Protein AF-A0A7V7BBZ3-F1 (afdb_monomer_lite)

Structure (mmCIF, N/CA/C/O backbone):
data_AF-A0A7V7BBZ3-F1
#
_entry.id   AF-A0A7V7BBZ3-F1
#
loop_
_atom_site.group_PDB
_atom_site.id
_atom_site.type_symbol
_atom_site.label_atom_id
_atom_site.label_alt_id
_atom_site.label_comp_id
_atom_site.label_asym_id
_atom_site.label_entity_id
_atom_site.label_seq_id
_atom_site.pdbx_PDB_ins_code
_atom_site.Cartn_x
_atom_site.Cartn_y
_atom_site.Cartn_z
_atom_site.occupancy
_atom_site.B_iso_or_equiv
_atom_site.auth_seq_id
_atom_site.auth_comp_id
_atom_site.auth_asym_id
_atom_site.auth_atom_id
_atom_site.pdbx_PDB_model_num
ATOM 1 N N . MET A 1 1 ? -36.640 -12.552 41.688 1.00 59.41 1 MET A N 1
ATOM 2 C CA . MET A 1 1 ? -35.549 -11.708 41.153 1.00 59.41 1 MET A CA 1
ATOM 3 C C . MET A 1 1 ? -34.554 -11.511 42.279 1.00 59.41 1 MET A C 1
ATOM 5 O O . MET A 1 1 ? -35.000 -11.165 43.356 1.00 59.41 1 MET A O 1
ATOM 9 N N . ALA A 1 2 ? -33.271 -11.816 42.080 1.00 68.44 2 ALA A N 1
ATOM 10 C CA . ALA A 1 2 ? -32.273 -11.827 43.160 1.00 68.44 2 ALA A CA 1
ATOM 11 C C . ALA A 1 2 ? -31.636 -10.445 43.437 1.00 68.44 2 ALA A C 1
ATOM 13 O O . ALA A 1 2 ? -31.075 -10.220 44.505 1.00 68.44 2 ALA A O 1
ATOM 14 N N . TYR A 1 3 ? -31.776 -9.480 42.519 1.00 78.19 3 TYR A N 1
ATOM 15 C CA . TYR A 1 3 ? -31.121 -8.171 42.636 1.00 78.19 3 TYR A CA 1
ATOM 16 C C . TYR A 1 3 ? -31.723 -7.248 43.711 1.00 78.19 3 TYR A C 1
ATOM 18 O O . TYR A 1 3 ? -31.032 -6.378 44.223 1.00 78.19 3 TYR A O 1
ATOM 26 N N . ASN A 1 4 ? -33.000 -7.409 44.077 1.00 83.69 4 ASN A N 1
ATOM 27 C CA . ASN A 1 4 ? -33.675 -6.542 45.054 1.00 83.69 4 ASN A CA 1
ATOM 28 C C . ASN A 1 4 ? -33.512 -7.010 46.513 1.00 83.69 4 ASN A C 1
ATOM 30 O O . ASN A 1 4 ? -33.990 -6.333 47.421 1.00 83.69 4 ASN A O 1
ATOM 34 N N . THR A 1 5 ? -32.854 -8.151 46.741 1.00 88.31 5 THR A N 1
ATOM 35 C CA . THR A 1 5 ? -32.580 -8.715 48.074 1.00 88.31 5 THR A CA 1
ATOM 36 C C . THR A 1 5 ? -31.155 -8.450 48.565 1.00 88.31 5 THR A C 1
ATOM 38 O O . THR A 1 5 ? -30.795 -8.902 49.648 1.00 88.31 5 THR A O 1
ATOM 41 N N . VAL A 1 6 ? -30.338 -7.731 47.788 1.00 92.69 6 VAL A N 1
ATOM 42 C CA . VAL A 1 6 ? -28.926 -7.462 48.095 1.00 92.69 6 VAL A CA 1
ATOM 43 C C . VAL A 1 6 ? -28.688 -5.960 48.235 1.00 92.69 6 VAL A C 1
ATOM 45 O O . VAL A 1 6 ? -29.212 -5.161 47.462 1.00 92.69 6 VAL A O 1
ATOM 48 N N . SER A 1 7 ? -27.895 -5.560 49.232 1.00 93.31 7 SER A N 1
ATOM 49 C CA . SER A 1 7 ? -27.562 -4.153 49.470 1.00 93.31 7 SER A CA 1
ATOM 50 C C . SER A 1 7 ? -26.628 -3.599 48.394 1.00 93.31 7 SER A C 1
ATOM 52 O O . SER A 1 7 ? -25.599 -4.197 48.085 1.00 93.31 7 SER A O 1
ATOM 54 N N . ILE A 1 8 ? -26.951 -2.411 47.884 1.00 96.12 8 ILE A N 1
ATOM 55 C CA . ILE A 1 8 ? -26.065 -1.631 47.011 1.00 96.12 8 ILE A CA 1
ATOM 56 C C . ILE A 1 8 ? -24.814 -1.144 47.758 1.00 96.12 8 ILE A C 1
ATOM 58 O O . ILE A 1 8 ? -24.856 -0.875 48.962 1.00 96.12 8 ILE A O 1
ATOM 62 N N . LYS A 1 9 ? -23.712 -0.950 47.031 1.00 96.12 9 LYS A N 1
ATOM 63 C CA . LYS A 1 9 ? -22.512 -0.281 47.542 1.00 96.12 9 LYS A CA 1
ATOM 64 C C . LYS A 1 9 ? -22.736 1.226 47.657 1.00 96.12 9 LYS A C 1
ATOM 66 O O . LYS A 1 9 ? -23.368 1.842 46.792 1.00 96.12 9 LYS A O 1
ATOM 71 N N . LYS A 1 10 ? -22.203 1.811 48.728 1.00 97.00 10 LYS A N 1
ATOM 72 C CA . LYS A 1 10 ? -22.319 3.232 49.064 1.00 97.00 10 LYS A CA 1
ATOM 73 C C . LYS A 1 10 ? -20.947 3.817 49.383 1.00 97.00 10 LYS A C 1
ATOM 75 O O . LYS A 1 10 ? -20.042 3.077 49.767 1.00 97.00 10 LYS A O 1
ATOM 80 N N . ASP A 1 11 ? -20.809 5.122 49.206 1.00 96.50 11 ASP A N 1
ATOM 81 C CA . ASP A 1 11 ? -19.656 5.883 49.669 1.00 96.50 11 ASP A CA 1
ATOM 82 C C . ASP A 1 11 ? -19.699 6.096 51.194 1.00 96.50 11 ASP A C 1
ATOM 84 O O . ASP A 1 11 ? -20.591 5.607 51.896 1.00 96.50 11 ASP A O 1
ATOM 88 N N . VAL A 1 12 ? -18.717 6.838 51.707 1.00 96.69 12 VAL A N 1
ATOM 89 C CA . VAL A 1 12 ? -18.594 7.167 53.136 1.00 96.69 12 VAL A CA 1
ATOM 90 C C . VAL A 1 12 ? -19.744 8.029 53.675 1.00 96.69 12 VAL A C 1
ATOM 92 O O . VAL A 1 12 ? -19.995 8.002 54.876 1.00 96.69 12 VAL A O 1
ATOM 95 N N . ASP A 1 13 ? -20.480 8.730 52.806 1.00 97.19 13 ASP A N 1
ATOM 96 C CA . ASP A 1 13 ? -21.649 9.548 53.154 1.00 97.19 13 ASP A CA 1
ATOM 97 C C . ASP A 1 13 ? -22.969 8.755 53.043 1.00 97.19 13 ASP A C 1
ATOM 99 O O . ASP A 1 13 ? -24.058 9.301 53.239 1.00 97.19 13 ASP A O 1
ATOM 103 N N . GLY A 1 14 ? -22.906 7.470 52.681 1.00 96.31 14 GLY A N 1
ATOM 104 C CA . GLY A 1 14 ? -24.080 6.627 52.467 1.00 96.31 14 GLY A CA 1
ATOM 105 C C . GLY A 1 14 ? -24.779 6.838 51.119 1.00 96.31 14 GLY A C 1
ATOM 106 O O . GLY A 1 14 ? -25.889 6.322 50.930 1.00 96.31 14 GLY A O 1
ATOM 107 N N . LYS A 1 15 ? -24.161 7.551 50.171 1.00 97.50 15 LYS A N 1
ATOM 108 C CA . LYS A 1 15 ? -24.691 7.755 48.816 1.00 97.50 15 LYS A CA 1
ATOM 109 C C . LYS A 1 15 ? -24.283 6.590 47.907 1.00 97.50 15 LYS A C 1
ATOM 111 O O . LYS A 1 15 ? -23.177 6.074 48.039 1.00 97.50 15 LYS A O 1
ATOM 116 N N . PRO A 1 16 ? -25.144 6.137 46.982 1.00 96.62 16 PRO A N 1
ATOM 117 C CA . PRO A 1 16 ? -24.783 5.088 46.031 1.00 96.62 16 PRO A CA 1
ATOM 118 C C . PRO A 1 16 ? -23.582 5.482 45.165 1.00 96.62 16 PRO A C 1
ATOM 120 O O . PRO A 1 16 ? -23.526 6.600 44.657 1.00 96.62 16 PRO A O 1
ATOM 123 N N . ILE A 1 17 ? -22.670 4.537 44.934 1.00 94.44 17 ILE A N 1
ATOM 124 C CA . ILE A 1 17 ? -21.596 4.676 43.937 1.00 94.44 17 ILE A CA 1
ATOM 125 C C . ILE A 1 17 ? -21.989 3.999 42.613 1.00 94.44 17 ILE A C 1
ATOM 127 O O . ILE A 1 17 ? -22.850 3.111 42.627 1.00 94.44 17 ILE A O 1
ATOM 131 N N . PRO A 1 18 ? -21.371 4.366 41.472 1.00 94.94 18 PRO A N 1
ATOM 132 C CA . PRO A 1 18 ? -21.526 3.631 40.218 1.00 94.94 18 PRO A CA 1
ATOM 133 C C . PRO A 1 18 ? -21.207 2.141 40.396 1.00 94.94 18 PRO A C 1
ATOM 135 O O . PRO A 1 18 ? -20.132 1.765 40.869 1.00 94.94 18 PRO A O 1
ATOM 138 N N . GLN A 1 19 ? -22.168 1.289 40.051 1.00 94.94 19 GLN A N 1
ATOM 139 C CA . GLN A 1 19 ? -22.113 -0.147 40.307 1.00 94.94 19 GLN A CA 1
ATOM 140 C C . GLN A 1 19 ? -22.997 -0.916 39.329 1.00 94.94 19 GLN A C 1
ATOM 142 O O . GLN A 1 19 ? -23.924 -0.350 38.747 1.00 94.94 19 GLN A O 1
ATOM 147 N N . TYR A 1 20 ? -22.739 -2.211 39.191 1.00 93.56 20 TYR A N 1
ATOM 148 C CA . TYR A 1 20 ? -23.583 -3.148 38.453 1.00 93.56 20 TYR A CA 1
ATOM 149 C C . TYR A 1 20 ? -23.878 -4.376 39.325 1.00 93.56 20 TYR A C 1
ATOM 151 O O . TYR A 1 20 ? -23.171 -4.632 40.301 1.00 93.56 20 TYR A O 1
ATOM 159 N N . TYR A 1 21 ? -24.953 -5.105 39.022 1.00 94.81 21 TYR A N 1
ATOM 160 C CA . TYR A 1 21 ? -25.288 -6.342 39.729 1.00 94.81 21 TYR A CA 1
ATOM 161 C C . TYR A 1 21 ? -24.635 -7.530 39.019 1.00 94.81 21 TYR A C 1
ATOM 163 O O . TYR A 1 21 ? -24.963 -7.808 37.864 1.00 94.81 21 TYR A O 1
ATOM 171 N N . ASN A 1 22 ? -23.733 -8.227 39.708 1.00 92.75 22 ASN A N 1
ATOM 172 C CA . ASN A 1 22 ? -23.174 -9.489 39.251 1.00 92.75 22 ASN A CA 1
ATOM 173 C C . ASN A 1 22 ? -24.099 -10.629 39.710 1.00 92.75 22 ASN A C 1
ATOM 175 O O . ASN A 1 22 ? -24.210 -10.922 40.902 1.00 92.75 22 ASN A O 1
ATOM 179 N N . SER A 1 23 ? -24.790 -11.263 38.761 1.00 92.00 23 SER A N 1
ATOM 180 C CA . SER A 1 23 ? -25.733 -12.349 39.043 1.00 92.00 23 SER A CA 1
ATOM 181 C C . SER A 1 23 ? -25.062 -13.674 39.407 1.00 92.00 23 SER A C 1
ATOM 183 O O . SER A 1 23 ? -25.709 -14.484 40.069 1.00 92.00 23 SER A O 1
ATOM 185 N N . LEU A 1 24 ? -23.801 -13.898 39.014 1.00 91.38 24 LEU A N 1
ATOM 186 C CA . LEU A 1 24 ? -23.042 -15.095 39.396 1.00 91.38 24 LEU A CA 1
ATOM 187 C C . LEU A 1 24 ? -22.664 -15.033 40.879 1.00 91.38 24 LEU A C 1
ATOM 189 O O . LEU A 1 24 ? -22.881 -15.989 41.615 1.00 91.38 24 LEU A O 1
ATOM 193 N N . GLU A 1 25 ? -22.174 -13.875 41.319 1.00 93.38 25 GLU A N 1
ATOM 194 C CA . GLU A 1 25 ? -21.757 -13.631 42.707 1.00 93.38 25 GLU A CA 1
ATOM 195 C C . GLU A 1 25 ? -22.919 -13.193 43.616 1.00 93.38 25 GLU A C 1
ATOM 197 O O . GLU A 1 25 ? -22.729 -12.961 44.810 1.00 93.38 25 GLU A O 1
ATOM 202 N N . ASN A 1 26 ? -24.128 -13.030 43.057 1.00 92.50 26 ASN A N 1
ATOM 203 C CA . ASN A 1 26 ? -25.313 -12.492 43.733 1.00 92.50 26 ASN A CA 1
ATOM 204 C C . ASN A 1 26 ? -24.997 -11.233 44.568 1.00 92.50 26 ASN A C 1
ATOM 206 O O . ASN A 1 26 ? -25.422 -11.094 45.717 1.00 92.50 26 ASN A O 1
ATOM 210 N N . SER A 1 27 ? -24.206 -10.317 44.007 1.00 95.31 27 SER A N 1
ATOM 211 C CA . SER A 1 27 ? -23.765 -9.115 44.711 1.00 95.31 27 SER A CA 1
ATOM 212 C C . SER A 1 27 ? -23.533 -7.936 43.774 1.00 95.31 27 SER A C 1
ATOM 214 O O . SER A 1 27 ? -23.374 -8.088 42.563 1.00 95.31 27 SER A O 1
ATOM 216 N N . TYR A 1 28 ? -23.574 -6.726 44.332 1.00 96.25 28 TYR A N 1
ATOM 217 C CA . TYR A 1 28 ? -23.207 -5.525 43.590 1.00 96.25 28 TYR A CA 1
ATOM 218 C C . TYR A 1 28 ? -21.691 -5.365 43.556 1.00 96.25 28 TYR A C 1
ATOM 220 O O . TYR A 1 28 ? -21.021 -5.551 44.571 1.00 96.25 28 TYR A O 1
ATOM 228 N N . GLU A 1 29 ? -21.168 -4.926 42.416 1.00 94.81 29 GLU A N 1
ATOM 229 C CA . GLU A 1 29 ? -19.755 -4.632 42.194 1.00 94.81 29 GLU A CA 1
ATOM 230 C C . GLU A 1 29 ? -19.550 -3.199 41.710 1.00 94.81 29 GLU A C 1
ATOM 232 O O . GLU A 1 29 ? -20.402 -2.625 41.035 1.00 94.81 29 GLU A O 1
ATOM 237 N N . VAL A 1 30 ? -18.404 -2.612 42.065 1.00 95.00 30 VAL A N 1
ATOM 238 C CA . VAL A 1 30 ? -18.065 -1.243 41.654 1.00 95.00 30 VAL A CA 1
ATOM 239 C C . VAL A 1 30 ? -17.816 -1.222 40.152 1.00 95.00 30 VAL A C 1
ATOM 241 O O . VAL A 1 30 ? -17.029 -2.024 39.643 1.00 95.00 30 VAL A O 1
ATOM 244 N N . LEU A 1 31 ? -18.443 -0.273 39.457 1.00 94.62 31 LEU A N 1
ATOM 245 C CA . LEU A 1 31 ? -18.152 -0.031 38.052 1.00 94.62 31 LEU A CA 1
ATOM 246 C C . LEU A 1 31 ? -16.730 0.528 37.926 1.00 94.62 31 LEU A C 1
ATOM 248 O O . LEU A 1 31 ? -16.412 1.576 38.487 1.00 94.62 31 LEU A O 1
ATOM 252 N N . GLN A 1 32 ? -15.873 -0.187 37.202 1.00 93.00 32 GLN A N 1
ATOM 253 C CA . GLN A 1 32 ? -14.480 0.208 37.013 1.00 93.00 32 GLN A CA 1
ATOM 254 C C . GLN A 1 32 ? -14.366 1.398 36.052 1.00 93.00 32 GLN A C 1
ATOM 256 O O . GLN A 1 32 ? -15.176 1.571 35.139 1.00 93.00 32 GLN A O 1
ATOM 261 N N . GLY A 1 33 ? -13.318 2.201 36.224 1.00 91.25 33 GLY A N 1
ATOM 262 C CA . GLY A 1 33 ? -13.058 3.381 35.406 1.00 91.25 33 GLY A CA 1
ATOM 263 C C . GLY A 1 33 ? -11.587 3.778 35.386 1.00 91.25 33 GLY A C 1
ATOM 264 O O . GLY A 1 33 ? -10.779 3.267 36.161 1.00 91.25 33 GLY A O 1
ATOM 265 N N . ARG A 1 34 ? -11.230 4.694 34.484 1.00 89.44 34 ARG A N 1
ATOM 266 C CA . ARG A 1 34 ? -9.887 5.273 34.358 1.00 89.44 34 ARG A CA 1
ATOM 267 C C . ARG A 1 34 ? -9.990 6.722 33.885 1.00 89.44 34 ARG A C 1
ATOM 269 O O . ARG A 1 34 ? -10.794 7.027 33.012 1.00 89.44 34 ARG A O 1
ATOM 276 N N . ASN A 1 35 ? -9.165 7.611 34.445 1.00 90.56 35 ASN A N 1
ATOM 277 C CA . ASN A 1 35 ? -9.069 9.027 34.052 1.00 90.56 35 ASN A CA 1
ATOM 278 C C . ASN A 1 35 ? -10.422 9.776 34.040 1.00 90.56 35 ASN A C 1
ATOM 280 O O . ASN A 1 35 ? -10.669 10.598 33.164 1.00 90.56 35 ASN A O 1
ATOM 284 N N . GLY A 1 36 ? -11.313 9.475 34.992 1.00 87.69 36 GLY A N 1
ATOM 285 C CA . GLY A 1 36 ? -12.634 10.112 35.082 1.00 87.69 36 GLY A CA 1
ATOM 286 C C . GLY A 1 36 ? -13.695 9.560 34.121 1.00 87.69 36 GLY A C 1
ATOM 287 O O . GLY A 1 36 ? -14.782 10.123 34.051 1.00 87.69 36 GLY A O 1
ATOM 288 N N . ALA A 1 37 ? -13.413 8.463 33.410 1.00 90.69 37 ALA A N 1
ATOM 289 C CA . ALA A 1 37 ? -14.359 7.777 32.532 1.00 90.69 37 ALA A CA 1
ATOM 290 C C . ALA A 1 37 ? -14.582 6.318 32.960 1.00 90.69 37 ALA A C 1
ATOM 292 O O . ALA A 1 37 ? -13.709 5.696 33.571 1.00 90.69 37 ALA A O 1
ATOM 293 N N . ASN A 1 38 ? -15.740 5.756 32.609 1.00 92.25 38 ASN A N 1
ATOM 294 C CA . ASN A 1 38 ? -16.030 4.336 32.820 1.00 92.25 38 ASN A CA 1
ATOM 295 C C . ASN A 1 38 ? -15.156 3.468 31.904 1.00 92.25 38 ASN A C 1
ATOM 297 O O . ASN A 1 38 ? -14.917 3.822 30.748 1.00 92.25 38 ASN A O 1
ATOM 301 N N . ARG A 1 39 ? -14.716 2.305 32.397 1.00 90.31 39 ARG A N 1
ATOM 302 C CA . ARG A 1 39 ? -14.101 1.276 31.551 1.00 90.31 39 ARG A CA 1
ATOM 303 C C . ARG A 1 39 ? -15.208 0.647 30.711 1.00 90.31 39 ARG A C 1
ATOM 305 O O . ARG A 1 39 ? -16.196 0.167 31.258 1.00 90.31 39 ARG A O 1
ATOM 312 N N . VAL A 1 40 ? -15.020 0.638 29.398 1.00 88.25 40 VAL A N 1
ATOM 313 C CA . VAL A 1 40 ? -15.917 -0.009 28.437 1.00 88.25 40 VAL A CA 1
ATOM 314 C C . VAL A 1 40 ? -15.123 -1.073 27.694 1.00 88.25 40 VAL A C 1
ATOM 316 O O . VAL A 1 40 ? -13.965 -0.852 27.348 1.00 88.25 40 VAL A O 1
ATOM 319 N N . GLU A 1 41 ? -15.747 -2.222 27.474 1.00 88.94 41 GLU A N 1
ATOM 320 C CA . GLU A 1 41 ? -15.213 -3.324 26.682 1.00 88.94 41 GLU A CA 1
ATOM 321 C C . GLU A 1 41 ? -16.214 -3.607 25.564 1.00 88.94 41 GLU A C 1
ATOM 323 O O . GLU A 1 41 ? -17.421 -3.662 25.808 1.00 88.94 41 GLU A O 1
ATOM 328 N N . VAL A 1 42 ? -15.721 -3.682 24.331 1.00 91.56 42 VAL A N 1
ATOM 329 C CA . VAL A 1 42 ? -16.550 -3.889 23.142 1.00 91.56 42 VAL A CA 1
ATOM 330 C C . VAL A 1 42 ? -16.477 -5.360 22.782 1.00 91.56 42 VAL A C 1
ATOM 332 O O . VAL A 1 42 ? -15.386 -5.923 22.761 1.00 91.56 42 VAL A O 1
ATOM 335 N N . TYR A 1 43 ? -17.628 -5.955 22.496 1.00 94.25 43 TYR A N 1
ATOM 336 C CA . TYR A 1 43 ? -17.743 -7.344 22.075 1.00 94.25 43 TYR A CA 1
ATOM 337 C C . TYR A 1 43 ? -18.310 -7.412 20.655 1.00 94.25 43 TYR A C 1
ATOM 339 O O . TYR A 1 43 ? -19.092 -6.542 20.258 1.00 94.25 43 TYR A O 1
ATOM 347 N N . ASP A 1 44 ? -17.893 -8.414 19.887 1.00 94.44 44 ASP A N 1
ATOM 348 C CA . ASP A 1 44 ? -18.449 -8.706 18.565 1.00 94.44 44 ASP A CA 1
ATOM 349 C C . ASP A 1 44 ? -19.818 -9.417 18.649 1.00 94.44 44 ASP A C 1
ATOM 351 O O . ASP A 1 44 ? -20.386 -9.603 19.729 1.00 94.44 44 ASP A O 1
ATOM 355 N N . SER A 1 45 ? -20.381 -9.798 17.496 1.00 96.44 45 SER A N 1
ATOM 356 C CA . SER A 1 45 ? -21.665 -10.513 17.428 1.00 96.44 45 SER A CA 1
ATOM 357 C C . SER A 1 45 ? -21.643 -11.894 18.083 1.00 96.44 45 SER A C 1
ATOM 359 O O . SER A 1 45 ? -22.708 -12.417 18.406 1.00 96.44 45 SER A O 1
ATOM 361 N N . ASP A 1 46 ? -20.457 -12.466 18.282 1.00 95.81 46 ASP A N 1
ATOM 362 C CA . ASP A 1 46 ? -20.252 -13.794 18.856 1.00 95.81 46 ASP A CA 1
ATOM 363 C C . ASP A 1 46 ? -19.925 -13.723 20.359 1.00 95.81 46 ASP A C 1
ATOM 365 O O . ASP A 1 46 ? -19.813 -14.752 21.026 1.00 95.81 46 ASP A O 1
ATOM 369 N N . GLY A 1 47 ? -19.822 -12.511 20.919 1.00 93.06 47 GLY A N 1
ATOM 370 C CA . GLY A 1 47 ? -19.531 -12.282 22.330 1.00 93.06 47 GLY A CA 1
ATOM 371 C C . GLY A 1 47 ? -18.046 -12.367 22.677 1.00 93.06 47 GLY A C 1
ATOM 372 O O . GLY A 1 47 ? -17.720 -12.538 23.853 1.00 93.06 47 GLY A O 1
ATOM 373 N N . ASN A 1 48 ? -17.143 -12.226 21.702 1.00 94.50 48 ASN A N 1
ATOM 374 C CA . ASN A 1 48 ? -15.703 -12.129 21.952 1.00 94.50 48 ASN A CA 1
ATOM 375 C C . ASN A 1 48 ? -15.268 -10.663 22.096 1.00 94.50 48 ASN A C 1
ATOM 377 O O . ASN A 1 48 ? -15.810 -9.798 21.403 1.00 94.50 48 ASN A O 1
ATOM 381 N N . PRO A 1 49 ? -14.302 -10.348 22.979 1.00 95.00 49 PRO A N 1
ATOM 382 C CA . PRO A 1 49 ? -13.810 -8.985 23.131 1.00 95.00 49 PRO A CA 1
ATOM 383 C C . PRO A 1 49 ? -13.056 -8.532 21.873 1.00 95.00 49 PRO A C 1
ATOM 385 O O . PRO A 1 49 ? -12.229 -9.261 21.327 1.00 95.00 49 PRO A O 1
ATOM 388 N N . VAL A 1 50 ? -13.313 -7.302 21.433 1.00 94.50 50 VAL A N 1
ATOM 389 C CA . VAL A 1 50 ? -12.645 -6.688 20.281 1.00 94.50 50 VAL A CA 1
ATOM 390 C C . VAL A 1 50 ? -11.288 -6.126 20.711 1.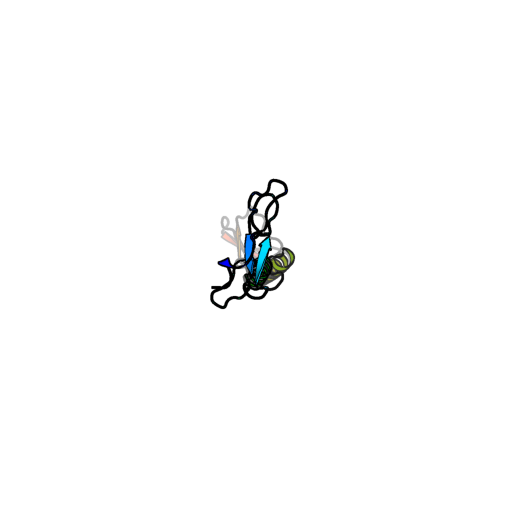00 94.50 50 VAL A C 1
ATOM 392 O O . VAL A 1 50 ? -11.220 -5.103 21.396 1.00 94.50 50 VAL A O 1
ATOM 395 N N . ASP A 1 51 ? -10.201 -6.765 20.273 1.00 94.00 51 ASP A N 1
ATOM 396 C CA . ASP A 1 51 ? -8.835 -6.265 20.451 1.00 94.00 51 ASP A CA 1
ATOM 397 C C . ASP A 1 51 ? -8.438 -5.310 19.314 1.00 94.00 51 ASP A C 1
ATOM 399 O O . ASP A 1 51 ? -8.069 -5.716 18.209 1.00 94.00 51 ASP A O 1
ATOM 403 N N . LEU A 1 52 ? -8.506 -4.008 19.594 1.00 92.12 52 LEU A N 1
ATOM 404 C CA . LEU A 1 52 ? -8.132 -2.970 18.633 1.00 92.12 52 LEU A CA 1
ATOM 405 C C . LEU A 1 52 ? -6.630 -2.961 18.320 1.00 92.12 52 LEU A C 1
ATOM 407 O O . LEU A 1 52 ? -6.259 -2.550 17.223 1.00 92.12 52 LEU A O 1
ATOM 411 N N . VAL A 1 53 ? -5.772 -3.389 19.253 1.00 93.12 53 VAL A N 1
ATOM 412 C CA . VAL A 1 53 ? -4.318 -3.410 19.036 1.00 93.12 53 VAL A CA 1
ATOM 413 C C . VAL A 1 53 ? -3.973 -4.528 18.057 1.00 93.12 53 VAL A C 1
ATOM 415 O O . VAL A 1 53 ? -3.378 -4.247 17.018 1.00 93.12 53 VAL A O 1
ATOM 418 N N . GLY A 1 54 ? -4.452 -5.749 18.312 1.00 94.12 54 GLY A N 1
ATOM 419 C CA . GLY A 1 54 ? -4.263 -6.881 17.400 1.00 94.12 54 GLY A CA 1
ATOM 420 C C . GLY A 1 54 ? -4.879 -6.654 16.011 1.00 94.12 54 GLY A C 1
ATOM 421 O O . GLY A 1 54 ? -4.309 -7.062 14.994 1.00 94.12 54 GLY A O 1
ATOM 422 N N . LEU A 1 55 ? -6.008 -5.937 15.932 1.00 93.81 55 LEU A N 1
ATOM 423 C CA . LEU A 1 55 ? -6.590 -5.525 14.651 1.00 93.81 55 LEU A CA 1
ATOM 424 C C . LEU A 1 55 ? -5.658 -4.584 13.870 1.00 93.81 55 LEU A C 1
ATOM 426 O O . LEU A 1 55 ? -5.474 -4.771 12.667 1.00 93.81 55 LEU A O 1
ATOM 430 N N . ILE A 1 56 ? -5.070 -3.579 14.531 1.00 95.69 56 ILE A N 1
ATOM 431 C CA . ILE A 1 56 ? -4.134 -2.636 13.897 1.00 95.69 56 ILE A CA 1
ATOM 432 C C . ILE A 1 56 ? -2.884 -3.369 13.404 1.00 95.69 56 ILE A C 1
ATOM 434 O O . ILE A 1 56 ? -2.457 -3.129 12.276 1.00 95.69 56 ILE A 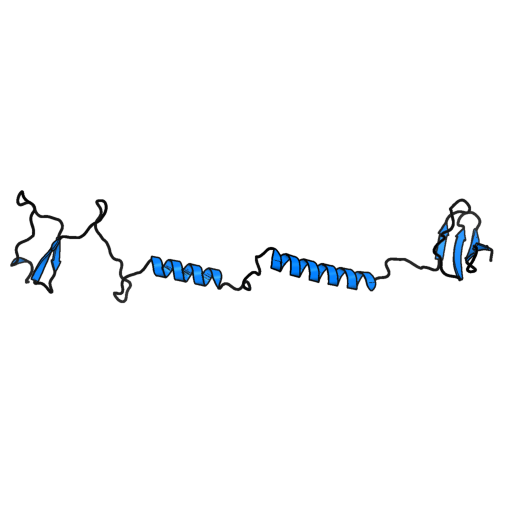O 1
ATOM 438 N N . GLU A 1 57 ? -2.332 -4.281 14.204 1.00 96.00 57 GLU A N 1
ATOM 439 C CA . GLU A 1 57 ? -1.190 -5.117 13.811 1.00 96.00 57 GLU A CA 1
ATOM 440 C C . GLU A 1 57 ? -1.511 -5.943 12.558 1.00 96.00 57 GLU A C 1
ATOM 442 O O . GLU A 1 57 ? -0.784 -5.880 11.568 1.00 96.00 57 GLU A O 1
ATOM 447 N N . SER A 1 58 ? -2.672 -6.605 12.538 1.00 94.31 58 SER A N 1
ATOM 448 C CA . SER A 1 58 ? -3.130 -7.383 11.378 1.00 94.31 58 SER A CA 1
ATOM 449 C C . SER A 1 58 ? -3.293 -6.522 10.118 1.00 94.31 58 SER A C 1
ATOM 451 O O . SER A 1 58 ? -2.943 -6.944 9.016 1.00 94.31 58 SER A O 1
ATOM 453 N N . ILE A 1 59 ? -3.816 -5.298 10.256 1.00 93.38 59 ILE A N 1
ATOM 454 C CA . ILE A 1 59 ? -3.945 -4.351 9.138 1.00 93.38 59 ILE A CA 1
ATOM 455 C C . ILE A 1 59 ? -2.563 -3.951 8.608 1.00 93.38 59 ILE A C 1
ATOM 457 O O . ILE A 1 59 ? -2.373 -3.912 7.391 1.00 93.38 59 ILE A O 1
ATOM 461 N N . ILE A 1 60 ? -1.603 -3.664 9.492 1.00 90.94 60 ILE A N 1
ATOM 462 C CA . ILE A 1 60 ? -0.224 -3.324 9.114 1.00 90.94 60 ILE A CA 1
ATOM 463 C C . ILE A 1 60 ? 0.409 -4.476 8.330 1.00 90.94 60 ILE A C 1
ATOM 465 O O . ILE A 1 60 ? 0.971 -4.245 7.258 1.00 90.94 60 ILE A O 1
ATOM 469 N N . ASP A 1 61 ? 0.259 -5.710 8.807 1.00 89.38 61 ASP A N 1
ATOM 470 C CA . ASP A 1 61 ? 0.774 -6.899 8.125 1.00 89.38 61 ASP A CA 1
ATOM 471 C C . ASP A 1 61 ? 0.163 -7.065 6.732 1.00 89.38 61 ASP A C 1
ATOM 473 O O . ASP A 1 61 ? 0.883 -7.277 5.752 1.00 89.38 61 ASP A O 1
ATOM 477 N N . ILE A 1 62 ? -1.156 -6.887 6.606 1.00 88.69 62 ILE A N 1
ATOM 478 C CA . ILE A 1 62 ? -1.844 -6.928 5.311 1.00 88.69 62 ILE A CA 1
ATOM 479 C C . ILE A 1 62 ? -1.284 -5.858 4.370 1.00 88.69 62 ILE A C 1
ATOM 481 O O . ILE A 1 62 ? -0.991 -6.166 3.213 1.00 88.69 62 ILE A O 1
ATOM 485 N N . LEU A 1 63 ? -1.106 -4.621 4.838 1.00 85.94 63 LEU A N 1
ATOM 486 C CA . LEU A 1 63 ? -0.559 -3.530 4.026 1.00 85.94 63 LEU A CA 1
ATOM 487 C C . LEU A 1 63 ? 0.873 -3.824 3.567 1.00 85.94 63 LEU A C 1
ATOM 489 O O . LEU A 1 63 ? 1.180 -3.620 2.392 1.00 85.94 63 LEU A O 1
ATOM 493 N N . ASN A 1 64 ? 1.706 -4.380 4.446 1.00 80.94 64 ASN A N 1
ATOM 494 C CA . ASN A 1 64 ? 3.064 -4.810 4.113 1.00 80.94 64 ASN A CA 1
ATOM 495 C C . ASN A 1 64 ? 3.079 -5.998 3.135 1.00 80.94 64 ASN A C 1
ATOM 497 O O . ASN A 1 64 ? 3.991 -6.116 2.320 1.00 80.94 64 ASN A O 1
ATOM 501 N N . SER A 1 65 ? 2.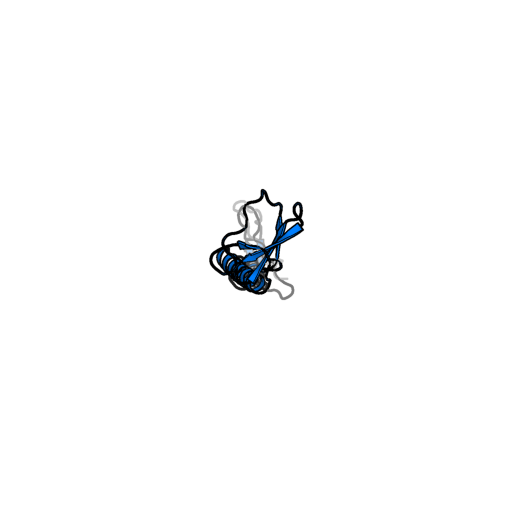057 -6.858 3.173 1.00 77.19 65 SER A N 1
ATOM 502 C CA . SER A 1 65 ? 1.926 -8.022 2.289 1.00 77.19 65 SER A CA 1
ATOM 503 C C . SER A 1 65 ? 1.396 -7.700 0.886 1.00 77.19 65 SER A C 1
ATOM 505 O O . SER A 1 65 ? 1.451 -8.564 0.007 1.00 77.19 65 SER A O 1
ATOM 507 N N . ARG A 1 66 ? 0.884 -6.481 0.628 1.00 72.75 66 ARG A N 1
ATOM 508 C CA . ARG A 1 66 ? 0.353 -6.100 -0.693 1.00 72.75 66 ARG A CA 1
ATOM 509 C C . ARG A 1 66 ? 1.476 -5.915 -1.727 1.00 72.75 66 ARG A C 1
ATOM 511 O O . ARG A 1 66 ? 1.843 -4.807 -2.089 1.00 72.75 66 ARG A O 1
ATOM 518 N N . ASN A 1 67 ? 1.936 -7.045 -2.262 1.00 58.78 67 ASN A N 1
ATOM 519 C CA . ASN A 1 67 ? 2.435 -7.290 -3.620 1.00 58.78 67 ASN A CA 1
ATOM 520 C C . ASN A 1 67 ? 3.599 -6.458 -4.185 1.00 58.78 67 ASN A C 1
ATOM 522 O O . ASN A 1 67 ? 3.888 -6.569 -5.377 1.00 58.78 67 ASN A O 1
ATOM 526 N N . LEU A 1 68 ? 4.313 -5.691 -3.370 1.00 64.06 68 LEU A N 1
ATOM 527 C CA . LEU A 1 68 ? 5.670 -5.282 -3.709 1.00 64.06 68 LEU A CA 1
ATOM 528 C C . LEU A 1 68 ? 6.627 -6.342 -3.145 1.00 64.06 68 LEU A C 1
ATOM 530 O O . LEU A 1 68 ? 6.530 -6.650 -1.955 1.00 64.06 68 LEU A O 1
ATOM 534 N N . PRO A 1 69 ? 7.523 -6.942 -3.959 1.00 67.75 69 PRO A N 1
ATOM 535 C CA . PRO A 1 69 ? 8.616 -7.751 -3.425 1.00 67.75 69 PRO A CA 1
ATOM 536 C C . PRO A 1 69 ? 9.289 -6.998 -2.276 1.00 67.75 69 PRO A C 1
ATOM 538 O O . PRO A 1 69 ? 9.414 -5.774 -2.353 1.00 67.75 69 PRO A O 1
ATOM 541 N N . VAL A 1 70 ? 9.718 -7.696 -1.221 1.00 63.94 70 VAL A N 1
ATOM 542 C CA . VAL A 1 70 ? 10.443 -7.064 -0.107 1.00 63.94 70 VAL A CA 1
ATOM 543 C C . VAL A 1 70 ? 11.591 -6.231 -0.687 1.00 63.94 70 VAL A C 1
ATOM 545 O O . VAL A 1 70 ? 12.464 -6.759 -1.373 1.00 63.94 70 VAL A O 1
ATOM 548 N N . GLY A 1 71 ? 11.546 -4.916 -0.469 1.00 65.12 71 GLY A N 1
ATOM 549 C CA . GLY A 1 71 ? 12.532 -3.978 -0.999 1.00 65.12 71 GLY A CA 1
ATOM 550 C C . GLY A 1 71 ? 12.275 -3.433 -2.411 1.00 65.12 71 GLY A C 1
ATOM 551 O O . GLY A 1 71 ? 13.094 -2.680 -2.910 1.00 65.12 71 GLY A O 1
ATOM 552 N N . ALA A 1 72 ? 11.157 -3.726 -3.077 1.00 62.41 72 ALA A N 1
ATOM 553 C CA . ALA A 1 72 ? 10.874 -3.175 -4.411 1.00 62.41 72 ALA A CA 1
ATOM 554 C C . ALA A 1 72 ? 10.685 -1.645 -4.426 1.00 62.41 72 ALA A C 1
ATOM 556 O O . ALA A 1 72 ? 10.784 -1.020 -5.479 1.00 62.41 72 ALA A O 1
ATOM 557 N N . SER A 1 73 ? 10.441 -1.035 -3.265 1.00 67.06 73 SER A N 1
ATOM 558 C CA . SER A 1 73 ? 10.426 0.417 -3.078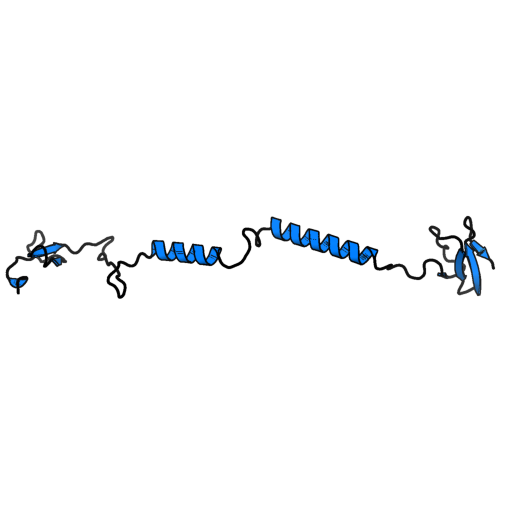 1.00 67.06 73 SER A CA 1
ATOM 559 C C . SER A 1 73 ? 11.747 0.982 -2.543 1.00 67.06 73 SER A C 1
ATOM 561 O O . SER A 1 73 ? 11.784 2.165 -2.215 1.00 67.06 73 SER A O 1
ATOM 563 N N . THR A 1 74 ? 12.804 0.175 -2.383 1.00 80.31 74 THR A N 1
ATOM 564 C CA . THR A 1 74 ? 14.102 0.687 -1.919 1.00 80.31 74 THR A CA 1
ATOM 565 C C . THR A 1 74 ? 14.877 1.291 -3.078 1.00 80.31 74 THR A C 1
ATOM 567 O O . THR A 1 74 ? 14.793 0.815 -4.212 1.00 80.31 74 THR A O 1
ATOM 570 N N . GLU A 1 75 ? 15.680 2.308 -2.770 1.00 78.50 75 GLU A N 1
ATOM 571 C CA . GLU A 1 75 ? 16.616 2.927 -3.716 1.00 78.50 75 GLU A CA 1
ATOM 572 C C . GLU A 1 75 ? 17.501 1.856 -4.375 1.00 78.50 75 GLU A C 1
ATOM 574 O O . GLU A 1 75 ? 17.589 1.793 -5.594 1.00 78.50 75 GLU A O 1
ATOM 579 N N . THR A 1 76 ? 18.001 0.885 -3.599 1.00 81.69 76 THR A N 1
ATOM 580 C CA . THR A 1 76 ? 18.833 -0.219 -4.110 1.00 81.69 76 THR A CA 1
ATOM 581 C C . THR A 1 76 ? 18.164 -1.036 -5.218 1.00 81.69 76 THR A C 1
ATOM 583 O O . THR A 1 76 ? 18.820 -1.404 -6.192 1.00 81.69 76 THR A O 1
ATOM 586 N N . LYS A 1 77 ? 16.868 -1.358 -5.091 1.00 81.19 77 LYS A N 1
ATOM 587 C CA . LYS A 1 77 ? 16.179 -2.162 -6.112 1.00 81.19 77 LYS A CA 1
ATOM 588 C C . LYS A 1 77 ? 15.822 -1.331 -7.343 1.00 81.19 77 LYS A C 1
ATOM 590 O O . LYS A 1 77 ? 15.794 -1.867 -8.449 1.00 81.19 77 LYS A O 1
ATOM 595 N N . GLN A 1 78 ? 15.583 -0.033 -7.160 1.00 82.38 78 GLN A N 1
ATOM 596 C CA . GLN A 1 78 ? 15.398 0.918 -8.257 1.00 82.38 78 GLN A CA 1
ATOM 597 C C . GLN A 1 78 ? 16.698 1.098 -9.051 1.00 82.38 78 GLN A C 1
ATOM 599 O O . GLN A 1 78 ? 16.658 1.036 -10.278 1.00 82.38 78 GLN A O 1
ATOM 604 N N . ASP A 1 79 ? 17.842 1.202 -8.373 1.00 87.50 79 ASP A N 1
ATOM 605 C CA . ASP A 1 79 ? 19.166 1.303 -8.997 1.00 87.50 79 ASP A CA 1
ATOM 606 C C . ASP A 1 79 ? 19.499 0.069 -9.851 1.00 87.50 79 ASP A C 1
ATOM 608 O O . ASP A 1 79 ? 19.977 0.200 -10.977 1.00 87.50 79 ASP A O 1
ATOM 612 N N . GLU A 1 80 ? 19.183 -1.139 -9.366 1.00 90.06 80 GLU A N 1
ATOM 613 C CA . GLU A 1 80 ? 19.365 -2.387 -10.125 1.00 90.06 80 GLU A CA 1
ATOM 614 C C . GLU A 1 80 ? 18.525 -2.397 -11.416 1.00 90.06 80 GLU A C 1
ATOM 616 O O . GLU A 1 80 ? 19.007 -2.778 -12.485 1.00 90.06 80 GLU A O 1
ATOM 621 N N . ILE A 1 81 ? 17.270 -1.939 -11.341 1.00 89.50 81 ILE A N 1
ATOM 622 C CA . ILE A 1 81 ? 16.385 -1.821 -12.510 1.00 89.50 81 ILE A CA 1
ATOM 623 C C . ILE A 1 81 ? 16.930 -0.784 -13.496 1.00 89.50 81 ILE A C 1
ATOM 625 O O . ILE A 1 81 ? 16.967 -1.055 -14.697 1.00 89.50 81 ILE A O 1
ATOM 629 N N . ILE A 1 82 ? 17.372 0.378 -13.006 1.00 91.81 82 ILE A N 1
ATOM 630 C CA . ILE A 1 82 ? 17.974 1.431 -13.832 1.00 91.81 82 ILE A CA 1
ATOM 631 C C . ILE A 1 82 ? 19.214 0.889 -14.549 1.00 91.81 82 ILE A C 1
ATOM 633 O O . ILE A 1 82 ? 19.328 1.063 -15.760 1.00 91.81 82 ILE A O 1
ATOM 637 N N . SER A 1 83 ? 20.091 0.167 -13.846 1.00 94.38 83 SER A N 1
ATOM 638 C CA . SER A 1 83 ? 21.281 -0.455 -14.439 1.00 94.38 83 SER A CA 1
ATOM 639 C C . SER A 1 83 ? 20.916 -1.425 -15.564 1.00 94.38 83 SER A C 1
ATOM 641 O O . SER A 1 83 ? 21.445 -1.319 -16.667 1.00 94.38 83 SER A O 1
ATOM 643 N N . ASN A 1 84 ? 19.954 -2.322 -15.329 1.00 95.00 84 ASN A N 1
ATOM 644 C CA . ASN A 1 84 ? 19.503 -3.273 -16.347 1.00 95.00 84 ASN A CA 1
ATOM 645 C C . ASN A 1 84 ? 18.916 -2.570 -17.585 1.00 95.00 84 ASN A C 1
ATOM 647 O O . ASN A 1 84 ? 19.126 -3.016 -18.714 1.00 95.00 84 ASN A O 1
ATOM 651 N N . LEU A 1 85 ? 18.184 -1.467 -17.394 1.00 96.50 85 LEU A N 1
ATOM 652 C CA . LEU A 1 85 ? 17.649 -0.665 -18.497 1.00 96.50 85 LEU A CA 1
ATOM 653 C C . LEU A 1 85 ? 18.763 0.033 -19.287 1.00 96.50 85 LEU A C 1
ATOM 655 O O . LEU A 1 85 ? 18.717 0.031 -20.516 1.00 96.50 85 LEU A O 1
ATOM 659 N N . VAL A 1 86 ? 19.773 0.582 -18.608 1.00 96.44 86 VAL A N 1
ATOM 660 C CA . VAL A 1 86 ? 20.954 1.188 -19.247 1.00 96.44 86 VAL A CA 1
ATOM 661 C C . VAL A 1 86 ? 21.718 0.155 -20.081 1.00 96.44 86 VAL A C 1
ATOM 663 O O . VAL A 1 86 ? 22.069 0.435 -21.230 1.00 96.44 86 VAL A O 1
ATOM 666 N N . ASP A 1 87 ? 21.901 -1.061 -19.566 1.00 95.69 87 ASP A N 1
ATOM 667 C CA . ASP A 1 87 ? 22.562 -2.147 -20.297 1.00 95.69 87 ASP A CA 1
ATOM 668 C C . ASP A 1 87 ? 21.792 -2.541 -21.565 1.00 95.69 87 ASP A C 1
ATOM 670 O O . ASP A 1 87 ? 22.385 -2.781 -22.620 1.00 95.69 87 ASP A O 1
ATOM 674 N N . ILE A 1 88 ? 20.460 -2.608 -21.481 1.00 94.75 88 ILE A N 1
ATOM 675 C CA . ILE A 1 88 ? 19.597 -2.891 -22.636 1.00 94.75 88 ILE A CA 1
ATOM 676 C C . ILE A 1 88 ? 19.711 -1.773 -23.676 1.00 94.75 88 ILE A C 1
ATOM 678 O O . ILE A 1 88 ? 19.878 -2.066 -24.859 1.00 94.75 88 ILE A O 1
ATOM 682 N N . LEU A 1 89 ? 19.648 -0.507 -23.253 1.00 94.31 89 LEU A N 1
ATOM 683 C CA . LEU A 1 89 ? 19.775 0.644 -24.149 1.00 94.31 89 LEU A CA 1
ATOM 684 C C . LEU A 1 89 ? 21.118 0.639 -24.884 1.00 94.31 89 LEU A C 1
ATOM 686 O O . LEU A 1 89 ? 21.137 0.816 -26.099 1.00 94.31 89 LEU A O 1
ATOM 690 N N . THR A 1 90 ? 22.210 0.351 -24.175 1.00 89.75 90 THR A N 1
ATOM 691 C CA . THR A 1 90 ? 23.556 0.257 -24.760 1.00 89.75 90 THR A CA 1
ATOM 692 C C . THR A 1 90 ? 23.614 -0.834 -25.835 1.00 89.75 90 THR A C 1
ATOM 694 O O . THR A 1 90 ? 24.017 -0.578 -26.966 1.00 89.75 90 THR A O 1
ATOM 697 N N . LYS A 1 91 ? 23.096 -2.036 -25.543 1.00 89.50 91 LYS A N 1
ATOM 698 C CA . LYS A 1 91 ? 23.056 -3.147 -26.515 1.00 89.50 91 LYS A CA 1
ATOM 699 C C . LYS A 1 91 ? 22.207 -2.836 -27.748 1.00 89.50 91 LYS A C 1
ATOM 701 O O . LYS A 1 91 ? 22.523 -3.284 -28.847 1.00 89.50 91 LYS A O 1
ATOM 706 N N . LEU A 1 92 ? 21.107 -2.104 -27.573 1.00 89.19 92 LEU A N 1
ATOM 707 C CA . LEU A 1 92 ? 20.270 -1.667 -28.690 1.00 89.19 92 LEU A CA 1
ATOM 708 C C . LEU A 1 92 ? 20.982 -0.609 -29.543 1.00 89.19 92 LEU A C 1
ATOM 710 O O . LEU A 1 92 ? 20.844 -0.633 -30.764 1.00 89.19 92 LEU A O 1
ATOM 714 N N . GLN A 1 93 ? 21.760 0.281 -28.923 1.00 85.69 93 GLN A N 1
ATOM 715 C CA . GLN A 1 93 ? 22.572 1.275 -29.628 1.00 85.69 93 GLN A CA 1
ATOM 716 C C . GLN A 1 93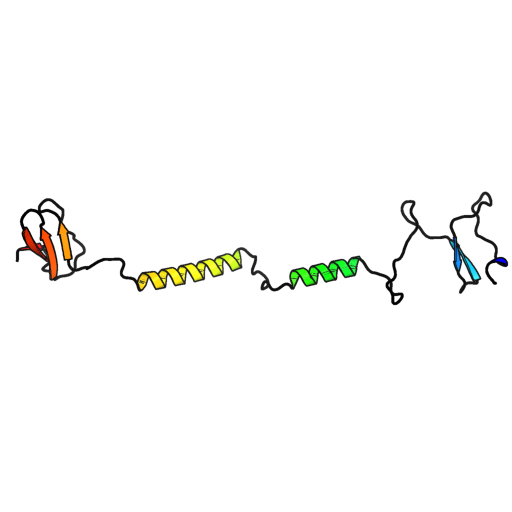 ? 23.693 0.626 -30.444 1.00 85.69 93 GLN A C 1
ATOM 718 O O . GLN A 1 93 ? 23.866 1.009 -31.595 1.00 85.69 93 GLN A O 1
ATOM 723 N N . ASP A 1 94 ? 24.370 -0.401 -29.925 1.00 81.00 94 ASP A N 1
ATOM 724 C CA . ASP A 1 94 ? 25.407 -1.134 -30.673 1.00 81.00 94 ASP A CA 1
ATOM 725 C C . ASP A 1 94 ? 24.871 -1.760 -31.976 1.00 81.00 94 ASP A C 1
ATOM 727 O O . ASP A 1 94 ? 25.571 -1.836 -32.989 1.00 81.00 94 ASP A O 1
ATOM 731 N N . GLY A 1 95 ? 23.611 -2.213 -31.968 1.00 71.69 95 GLY A N 1
ATOM 732 C CA . GLY A 1 95 ? 22.948 -2.796 -33.138 1.00 71.69 95 GLY A CA 1
ATOM 733 C C . GLY A 1 95 ? 22.482 -1.772 -34.180 1.00 71.69 95 GLY A C 1
ATOM 734 O O . GLY A 1 95 ? 22.231 -2.138 -35.331 1.00 71.69 95 GLY A O 1
ATOM 735 N N . ILE A 1 96 ? 22.373 -0.496 -33.805 1.00 77.69 96 ILE A N 1
ATOM 736 C CA . ILE A 1 96 ? 21.990 0.601 -34.693 1.00 77.69 96 ILE A CA 1
ATOM 737 C C . ILE A 1 96 ? 23.266 1.351 -35.068 1.00 77.69 96 ILE A C 1
ATOM 739 O O . ILE A 1 96 ? 23.763 2.177 -34.309 1.00 77.69 96 ILE A O 1
ATOM 743 N N . LYS A 1 97 ? 23.787 1.120 -36.277 1.00 67.88 97 LYS A N 1
ATOM 744 C CA . LYS A 1 97 ? 24.810 2.009 -36.844 1.00 67.88 97 LYS A CA 1
ATOM 745 C C . LYS A 1 97 ? 24.179 3.392 -37.039 1.00 67.88 97 LYS A C 1
ATOM 747 O O . LYS A 1 97 ? 23.391 3.575 -37.961 1.00 67.88 97 LYS A O 1
ATOM 752 N N . GLN A 1 98 ? 24.468 4.326 -36.131 1.00 65.06 98 GLN A N 1
ATOM 753 C CA . GLN A 1 98 ? 24.012 5.722 -36.228 1.00 65.06 98 GLN A CA 1
ATOM 754 C C . GLN A 1 98 ? 24.826 6.532 -37.237 1.00 65.06 98 GLN A C 1
ATOM 756 O O . GLN A 1 98 ? 24.402 7.606 -37.659 1.00 65.06 98 GLN A O 1
ATOM 761 N N . ASP A 1 99 ? 25.965 5.994 -37.655 1.00 64.44 99 ASP A N 1
ATOM 762 C CA . ASP A 1 99 ? 26.762 6.578 -38.713 1.00 64.44 99 ASP A CA 1
ATOM 763 C C . ASP A 1 99 ? 26.093 6.240 -40.047 1.00 64.44 99 ASP A C 1
ATOM 765 O O . ASP A 1 99 ? 25.799 5.075 -40.337 1.00 64.44 99 ASP A O 1
ATOM 769 N N . GLY A 1 100 ? 25.834 7.266 -40.860 1.00 62.44 100 GLY A N 1
ATOM 770 C CA . GLY A 1 100 ? 25.461 7.095 -42.262 1.00 62.44 100 GLY A CA 1
ATOM 771 C C . GLY A 1 100 ? 26.526 6.315 -43.048 1.00 62.44 100 GLY A C 1
ATOM 772 O O . GLY A 1 100 ? 27.425 5.692 -42.486 1.00 62.44 100 GLY A O 1
ATOM 773 N N . ASN A 1 101 ? 26.437 6.320 -44.378 1.00 67.69 101 ASN A N 1
ATOM 774 C CA . ASN A 1 101 ? 27.391 5.594 -45.218 1.00 67.69 101 ASN A CA 1
ATOM 775 C C . ASN A 1 101 ? 28.853 5.932 -44.840 1.00 67.69 101 ASN A C 1
ATOM 777 O O . ASN A 1 101 ? 29.321 7.034 -45.099 1.00 67.69 101 ASN A O 1
ATOM 781 N N . THR A 1 102 ? 29.593 4.977 -44.260 1.00 76.06 102 THR A N 1
ATOM 782 C CA . THR A 1 102 ? 30.989 5.182 -43.818 1.00 76.06 102 THR A CA 1
ATOM 783 C C . THR A 1 102 ? 31.990 5.233 -44.981 1.00 76.06 102 THR A C 1
ATOM 785 O O . THR A 1 102 ? 33.188 5.082 -44.758 1.00 76.06 102 THR A O 1
ATOM 788 N N . MET A 1 103 ? 31.501 5.309 -46.221 1.00 88.62 103 MET A N 1
ATOM 789 C CA . MET A 1 103 ? 32.285 5.265 -47.457 1.00 88.62 103 MET A CA 1
ATOM 790 C C . MET A 1 103 ? 32.012 6.459 -48.377 1.00 88.62 103 MET A C 1
ATOM 792 O O . MET A 1 103 ? 32.649 6.552 -49.421 1.00 88.62 103 MET A O 1
ATOM 796 N N . GLU A 1 104 ? 31.085 7.355 -48.036 1.00 91.62 104 GLU A N 1
ATOM 797 C CA . GLU A 1 104 ? 30.713 8.495 -48.882 1.00 91.62 104 GLU A CA 1
ATOM 798 C C . GLU A 1 104 ? 30.654 9.773 -48.050 1.00 91.62 104 GLU A C 1
ATOM 800 O O . GLU A 1 104 ? 29.902 9.879 -47.081 1.00 91.62 104 GLU A O 1
ATOM 805 N N . TYR A 1 105 ? 31.447 10.756 -48.455 1.00 92.19 105 TYR A N 1
ATOM 806 C CA . TYR A 1 105 ? 31.588 12.045 -47.797 1.00 92.19 105 TYR A CA 1
ATOM 807 C C . TYR A 1 105 ? 31.350 13.164 -48.811 1.00 92.19 105 TYR A C 1
ATOM 809 O O . TYR A 1 105 ? 31.679 13.031 -49.989 1.00 92.19 105 TYR A O 1
ATOM 817 N N . TYR A 1 106 ? 30.796 14.284 -48.354 1.00 93.12 106 TYR A N 1
ATOM 818 C CA . TYR A 1 106 ? 30.481 15.436 -49.198 1.00 93.12 106 TYR A CA 1
ATOM 819 C C . TYR A 1 106 ? 30.976 16.711 -48.524 1.00 93.12 106 TYR A C 1
ATOM 821 O O . TYR A 1 106 ? 30.731 16.915 -47.334 1.00 93.12 106 TYR A O 1
ATOM 829 N N . GLY A 1 107 ? 31.632 17.581 -49.285 1.00 94.56 107 GLY A N 1
ATOM 830 C CA . GLY A 1 107 ? 32.104 18.876 -48.795 1.00 94.56 107 GLY A CA 1
ATOM 831 C C . GLY A 1 107 ? 32.614 19.757 -49.928 1.00 94.56 107 GLY A C 1
ATOM 832 O O . GLY A 1 107 ? 32.484 19.408 -51.098 1.00 94.56 107 GLY A O 1
ATOM 833 N N . LYS A 1 108 ? 33.153 20.927 -49.600 1.00 96.50 108 LYS A N 1
ATOM 834 C CA . LYS A 1 108 ? 33.806 21.829 -50.559 1.00 96.50 108 LYS A CA 1
ATOM 835 C C . LYS A 1 108 ? 35.301 21.540 -50.664 1.00 96.50 108 LYS A C 1
ATOM 837 O O . LYS A 1 108 ? 35.894 21.015 -49.726 1.00 96.50 108 LYS A O 1
ATOM 842 N N . SER A 1 109 ? 35.931 21.995 -51.743 1.00 94.62 109 SER A N 1
ATOM 843 C CA . SER A 1 109 ? 37.392 21.958 -51.923 1.00 94.62 109 SER A CA 1
ATOM 844 C C . SER A 1 109 ? 38.179 22.660 -50.807 1.00 94.62 109 SER A C 1
ATOM 846 O O . SER A 1 109 ? 39.324 22.311 -50.526 1.00 94.62 109 SER A O 1
ATOM 848 N N . THR A 1 110 ? 37.558 23.631 -50.130 1.00 95.88 110 THR A N 1
ATOM 849 C CA . THR A 1 110 ? 38.140 24.353 -48.988 1.00 95.88 110 THR A CA 1
ATOM 850 C C . THR A 1 110 ? 37.967 23.645 -47.646 1.00 95.88 110 THR A C 1
ATOM 852 O O . THR A 1 110 ? 38.555 24.084 -46.658 1.00 95.88 110 THR A O 1
ATOM 855 N N . ASP A 1 111 ? 37.133 22.607 -47.577 1.00 95.38 111 ASP A N 1
ATOM 856 C CA . ASP A 1 111 ? 36.854 21.903 -46.332 1.00 95.38 111 ASP A CA 1
ATOM 857 C C . ASP A 1 111 ? 37.967 20.888 -46.042 1.00 95.38 111 ASP A C 1
ATOM 859 O O . ASP A 1 111 ? 38.487 20.214 -46.936 1.00 95.38 111 ASP A O 1
ATOM 863 N N . THR A 1 112 ? 38.334 20.748 -44.768 1.00 94.31 112 THR A N 1
ATOM 864 C CA . THR A 1 112 ? 39.295 19.723 -44.353 1.00 94.31 112 THR A CA 1
ATOM 865 C C . THR A 1 112 ? 38.680 18.343 -44.558 1.00 94.31 112 THR A C 1
ATOM 867 O O . THR A 1 112 ? 37.687 17.998 -43.913 1.00 94.31 112 THR A O 1
ATOM 870 N N . LYS A 1 113 ? 39.285 17.539 -45.438 1.00 91.75 113 LYS A N 1
ATOM 871 C CA . LYS A 1 113 ? 38.848 16.160 -45.671 1.00 91.75 113 LYS A CA 1
ATOM 872 C C . LYS A 1 113 ? 39.023 15.311 -44.389 1.00 91.75 113 LYS A C 1
ATOM 874 O O . LYS A 1 113 ? 40.005 15.512 -43.670 1.00 91.75 113 LYS A O 1
ATOM 879 N N . PRO A 1 114 ? 38.106 14.373 -44.085 1.00 90.50 114 PRO A N 1
ATOM 880 C CA . PRO A 1 114 ? 38.185 13.536 -42.882 1.00 90.50 114 PRO A CA 1
ATOM 881 C C . PRO A 1 114 ? 39.447 12.649 -42.820 1.00 90.50 114 PRO A C 1
ATOM 883 O O . PRO A 1 114 ? 40.001 12.291 -43.861 1.00 90.50 114 PRO A O 1
ATOM 886 N N . THR A 1 115 ? 39.878 12.271 -41.606 1.00 86.75 115 THR A N 1
ATOM 887 C CA . THR A 1 115 ? 41.161 11.570 -41.359 1.00 86.75 115 THR A CA 1
ATOM 888 C C . THR A 1 115 ? 41.056 10.166 -40.745 1.00 86.75 115 THR A C 1
ATOM 890 O O . THR A 1 115 ? 42.012 9.409 -40.854 1.00 86.75 115 THR A O 1
ATOM 893 N N . ASP A 1 116 ? 39.934 9.791 -40.118 1.00 86.19 116 ASP A N 1
ATOM 894 C CA . ASP A 1 116 ? 39.683 8.423 -39.615 1.00 86.19 116 ASP A CA 1
ATOM 895 C C . ASP A 1 116 ? 38.769 7.663 -40.590 1.00 86.19 116 ASP A C 1
ATOM 897 O O . ASP A 1 116 ? 37.556 7.567 -40.400 1.00 86.19 116 ASP A O 1
ATOM 901 N N . ILE A 1 117 ? 39.343 7.254 -41.727 1.00 90.56 117 ILE A N 1
ATOM 902 C CA . ILE A 1 117 ? 38.597 6.847 -42.925 1.00 90.56 117 ILE A CA 1
ATOM 903 C C . ILE A 1 117 ? 39.072 5.496 -43.448 1.00 90.56 117 ILE A C 1
ATOM 905 O O . ILE A 1 117 ? 40.254 5.163 -43.417 1.00 90.56 117 ILE A O 1
ATOM 909 N N . LYS A 1 118 ? 38.125 4.698 -43.950 1.00 90.44 118 LYS A N 1
ATOM 910 C CA . LYS A 1 118 ? 38.398 3.385 -44.546 1.00 90.44 118 LYS A CA 1
ATOM 911 C C . LYS A 1 118 ? 38.925 3.537 -45.973 1.00 90.44 118 LYS A C 1
ATOM 913 O O . LYS A 1 118 ? 38.429 4.365 -46.735 1.00 90.44 118 LYS A O 1
ATOM 918 N N . VAL A 1 119 ? 39.878 2.684 -46.355 1.00 94.06 119 VAL A N 1
ATOM 919 C CA . VAL A 1 119 ? 40.353 2.567 -47.746 1.00 94.06 119 VAL A CA 1
ATOM 920 C C . VAL A 1 119 ? 39.166 2.364 -48.687 1.00 94.06 119 VAL A C 1
ATOM 922 O O . VAL A 1 119 ? 38.293 1.535 -48.422 1.00 94.06 119 VAL A O 1
ATOM 925 N N . GLY A 1 120 ? 39.140 3.115 -49.786 1.00 92.31 120 GLY A N 1
ATOM 926 C CA . GLY A 1 120 ? 38.069 3.091 -50.778 1.00 92.31 120 GLY A CA 1
ATOM 927 C C . GLY A 1 120 ? 36.898 4.028 -50.480 1.00 92.31 120 GLY A C 1
ATOM 928 O O . GLY A 1 120 ? 35.973 4.098 -51.287 1.00 92.31 120 GLY A O 1
ATOM 929 N N . ALA A 1 121 ? 36.905 4.745 -49.352 1.00 95.12 121 ALA A N 1
ATOM 930 C CA . ALA A 1 121 ? 35.936 5.809 -49.120 1.00 95.12 121 ALA A CA 1
ATOM 931 C C . ALA A 1 121 ? 36.092 6.925 -50.157 1.00 95.12 121 ALA A C 1
ATOM 933 O O . ALA A 1 121 ? 37.201 7.211 -50.610 1.00 95.12 121 ALA A O 1
ATOM 934 N N . THR A 1 122 ? 34.982 7.573 -50.494 1.00 95.31 122 THR A N 1
ATOM 935 C CA . THR A 1 122 ? 34.900 8.624 -51.504 1.00 95.31 122 THR A CA 1
ATOM 936 C C . THR A 1 122 ? 34.545 9.967 -50.879 1.00 95.31 122 THR A C 1
ATOM 938 O O . THR A 1 122 ? 33.722 10.036 -49.967 1.00 95.31 122 THR A O 1
ATOM 941 N N . PHE A 1 123 ? 35.160 11.041 -51.368 1.00 95.06 123 PHE A N 1
ATOM 942 C CA . PHE A 1 123 ? 34.821 12.416 -51.018 1.00 95.06 123 PHE A CA 1
ATOM 943 C C . PHE A 1 123 ? 34.425 13.166 -52.287 1.00 95.06 123 PHE A C 1
ATOM 945 O O . PHE A 1 123 ? 35.227 13.296 -53.212 1.00 95.06 123 PHE A O 1
ATOM 952 N N . PHE A 1 124 ? 33.189 13.654 -52.326 1.00 95.75 124 PHE A N 1
ATOM 953 C CA . PHE A 1 124 ? 32.649 14.434 -53.431 1.00 95.75 124 PHE A CA 1
ATOM 954 C C . PHE A 1 124 ? 32.790 15.921 -53.122 1.00 95.75 124 PHE A C 1
ATOM 956 O O . PHE A 1 124 ? 32.145 16.435 -52.200 1.00 95.75 124 PHE A O 1
ATOM 963 N N . GLU A 1 125 ? 33.600 16.619 -53.914 1.00 97.31 125 GLU A N 1
ATOM 964 C CA . GLU A 1 125 ? 33.671 18.073 -53.855 1.00 97.31 125 GLU A CA 1
ATOM 965 C C . GLU A 1 125 ? 32.490 18.694 -54.605 1.00 97.31 125 GLU A C 1
ATOM 967 O O . GLU A 1 125 ? 32.347 18.566 -55.822 1.00 97.31 125 GLU A O 1
ATOM 972 N N . ILE A 1 126 ? 31.610 19.377 -53.875 1.00 95.31 126 ILE A N 1
ATOM 973 C CA . ILE A 1 126 ? 30.356 19.912 -54.431 1.00 95.31 126 ILE A CA 1
ATOM 974 C C . ILE A 1 126 ? 30.562 21.165 -55.295 1.00 95.31 126 ILE A C 1
ATOM 976 O O . ILE A 1 126 ? 29.700 21.517 -56.099 1.00 95.31 126 ILE A O 1
ATOM 980 N N . ASP A 1 127 ? 31.681 21.859 -55.106 1.00 96.94 127 ASP A N 1
ATOM 981 C CA . ASP A 1 127 ? 32.043 23.103 -55.780 1.00 96.94 127 ASP A CA 1
ATOM 982 C C . ASP A 1 127 ? 32.920 22.870 -57.017 1.00 96.94 127 ASP A C 1
ATOM 984 O O . ASP A 1 127 ? 32.688 23.503 -58.050 1.00 96.94 127 ASP A O 1
ATOM 988 N N . THR A 1 128 ? 33.875 21.941 -56.947 1.00 96.12 128 THR A N 1
ATOM 989 C CA . THR A 1 128 ? 34.787 21.610 -58.060 1.00 96.12 128 THR A CA 1
ATOM 990 C C . THR A 1 128 ? 34.284 20.456 -58.924 1.00 96.12 128 THR A C 1
ATOM 992 O O . THR A 1 128 ? 34.666 20.364 -60.091 1.00 96.12 128 THR A O 1
ATOM 995 N N . LYS A 1 129 ? 33.373 19.625 -58.393 1.00 93.00 129 LYS A N 1
ATOM 996 C CA . LYS A 1 129 ? 32.882 18.372 -58.999 1.00 93.00 129 LYS A CA 1
ATOM 997 C C . LYS A 1 129 ? 33.951 17.285 -59.124 1.00 93.00 129 LYS A C 1
ATOM 999 O O . LYS A 1 129 ? 33.747 16.324 -59.865 1.00 93.00 129 LYS A O 1
ATOM 1004 N N . GLU A 1 130 ? 35.067 17.429 -58.419 1.00 96.31 130 GLU A N 1
ATOM 1005 C CA . GLU A 1 130 ? 36.075 16.383 -58.307 1.00 96.31 130 GLU A CA 1
ATOM 1006 C C . GLU A 1 130 ? 35.630 15.313 -57.305 1.00 96.31 130 GLU A C 1
ATOM 1008 O O . GLU A 1 130 ? 34.954 15.594 -56.308 1.00 96.31 130 GLU A O 1
ATOM 1013 N N . VAL A 1 131 ? 36.010 14.068 -57.581 1.00 96.94 131 VAL A N 1
ATOM 1014 C CA . VAL A 1 131 ? 35.782 12.939 -56.682 1.00 96.94 131 VAL A CA 1
ATOM 1015 C C . VAL A 1 131 ? 37.134 12.401 -56.259 1.00 96.94 131 VAL A C 1
ATOM 1017 O O . VAL A 1 131 ? 38.014 12.170 -57.084 1.00 96.94 131 VAL A O 1
ATOM 1020 N N . TYR A 1 132 ? 37.289 12.208 -54.959 1.00 97.00 132 TYR A N 1
ATOM 1021 C CA . TYR A 1 132 ? 38.500 11.671 -54.364 1.00 97.00 132 TYR A CA 1
ATOM 1022 C C . TYR A 1 132 ? 38.206 10.303 -53.769 1.00 97.00 132 TYR A C 1
ATOM 1024 O O . TYR A 1 132 ? 37.139 10.112 -53.188 1.00 97.00 132 TYR A O 1
ATOM 1032 N N . ILE A 1 133 ? 39.157 9.379 -53.854 1.00 96.88 133 ILE A N 1
ATOM 1033 C CA . ILE A 1 133 ? 39.153 8.103 -53.143 1.00 96.88 133 ILE A CA 1
ATOM 1034 C C . ILE A 1 133 ? 40.297 8.078 -52.126 1.00 96.88 133 ILE A C 1
ATOM 1036 O O . ILE A 1 133 ? 41.399 8.544 -52.416 1.00 96.88 133 ILE A O 1
ATOM 1040 N N . PHE A 1 134 ? 40.052 7.557 -50.925 1.00 96.50 134 PHE A N 1
ATOM 1041 C CA . PHE A 1 134 ? 41.110 7.350 -49.938 1.00 96.50 134 PHE A CA 1
ATOM 1042 C C . PHE A 1 134 ? 41.843 6.036 -50.228 1.00 96.50 134 PHE A C 1
ATOM 1044 O O . PHE A 1 134 ? 41.237 4.963 -50.178 1.00 96.50 134 PHE A O 1
ATOM 1051 N N . ASP A 1 135 ? 43.138 6.102 -50.533 1.00 94.81 135 ASP A N 1
ATOM 1052 C CA . ASP A 1 135 ? 43.953 4.928 -50.892 1.00 94.81 135 ASP A CA 1
ATOM 1053 C C . ASP A 1 135 ? 44.541 4.182 -49.679 1.00 94.81 135 ASP A C 1
ATOM 1055 O O . ASP A 1 135 ? 45.074 3.082 -49.822 1.00 94.81 135 ASP A O 1
ATOM 1059 N N . GLY A 1 136 ? 44.385 4.745 -48.477 1.00 93.19 136 GLY A N 1
ATOM 1060 C CA . GLY A 1 136 ? 44.949 4.238 -47.224 1.00 93.19 136 GLY A CA 1
ATOM 1061 C C . GLY A 1 136 ? 46.018 5.138 -46.619 1.00 93.19 136 GLY A C 1
ATOM 1062 O O . GLY A 1 136 ? 46.282 5.030 -45.424 1.00 93.19 136 GLY A O 1
ATOM 1063 N N . GLU A 1 137 ? 46.571 6.059 -47.404 1.00 93.69 137 GLU A N 1
ATOM 1064 C CA . GLU A 1 137 ? 47.535 7.059 -46.947 1.00 93.69 137 GLU A CA 1
ATOM 1065 C C . GLU A 1 137 ? 47.038 8.483 -47.222 1.00 93.69 137 GLU A C 1
ATOM 1067 O O . GLU A 1 137 ? 47.224 9.381 -46.398 1.00 93.69 137 GLU A O 1
ATOM 1072 N N . SER A 1 138 ? 46.376 8.701 -48.361 1.00 94.31 138 SER A N 1
ATOM 1073 C CA . SER A 1 138 ? 45.964 10.022 -48.825 1.00 94.31 138 SER A CA 1
ATOM 1074 C C . SER A 1 138 ? 44.684 9.999 -49.670 1.00 94.31 138 SER A C 1
ATOM 1076 O O . SER A 1 138 ? 44.204 8.959 -50.120 1.00 94.31 138 SER A O 1
ATOM 1078 N N . TRP A 1 139 ? 44.096 11.181 -49.863 1.00 95.88 139 TRP A N 1
ATOM 1079 C CA . TRP A 1 139 ? 42.971 11.378 -50.775 1.00 95.88 139 TRP A CA 1
ATOM 1080 C C . TRP A 1 139 ? 43.490 11.606 -52.195 1.00 95.88 139 TRP A C 1
ATOM 1082 O O . TRP A 1 139 ? 44.189 12.589 -52.444 1.00 95.88 139 TRP A O 1
ATOM 1092 N N . VAL A 1 140 ? 43.112 10.729 -53.122 1.00 96.38 140 VAL A N 1
ATOM 1093 C CA . VAL A 1 140 ? 43.568 10.741 -54.519 1.00 96.38 140 VAL A CA 1
ATOM 1094 C C . VAL A 1 140 ? 42.383 10.986 -55.448 1.00 96.38 140 VAL A C 1
ATOM 1096 O O . VAL A 1 140 ? 41.330 10.383 -55.269 1.00 96.38 140 VAL A O 1
ATOM 1099 N N . VAL A 1 141 ? 42.536 11.872 -56.433 1.00 96.25 141 VAL A N 1
ATOM 1100 C CA . VAL A 1 141 ? 41.486 12.171 -57.424 1.00 96.25 141 VAL A CA 1
ATOM 1101 C C . VAL A 1 141 ? 41.263 10.987 -58.378 1.00 96.25 141 VAL A C 1
ATOM 1103 O O . VAL A 1 141 ? 42.233 10.339 -58.781 1.00 96.25 141 VAL A O 1
ATOM 1106 N N . ILE A 1 142 ? 40.003 10.710 -58.736 1.00 93.19 142 ILE A N 1
ATOM 1107 C CA . ILE A 1 142 ? 39.592 9.641 -59.670 1.00 93.19 142 ILE A CA 1
ATOM 1108 C C . ILE A 1 142 ? 38.729 10.145 -60.825 1.00 93.19 142 ILE A C 1
ATOM 1110 O O . ILE A 1 142 ? 38.054 11.186 -60.666 1.00 93.19 142 ILE A O 1
#

Sequence (142 aa):
MAYNTVSIKKDVDGKPIPQYYNSLENSYEVLQGRNGANRVEVYDSDGNPVDLVGLIESIIDILNSRNLPVGASTETKQDEIISNLVDILTKLQDGIKQDGNTMEYYGKSTDTKPTDIKVGATFFEIDTKEVYIFDGESWVVI

Foldseek 3Di:
DLQVVEDADADPVRHGADWDQDPVVSYIDHQDDDPPGTDDFDADPVGHTDDPVVVVVVVVVVVVPPDQDVCNVPPVVVVVVVVVVVVVVVVVVVVDPPDDDLQEAEDAPPDDDDDPHDFQRWYQHPVVRWIWTHRPPDTHTD

Radius of gyration: 45.76 Å; chains: 1; bounding box: 83×39×113 Å

pLDDT: mean 89.13, std 9.65, range [58.78, 97.5]

Secondary structure (DSSP, 8-state):
--GGGSPPPB-TTSPBPSEEEETTTTEEEEPPEETTEE----B-TTS-B--HHHHHHHHHHHHHHSSSPTTTTSHHHHHHHHHHHHHHHHHHHHHS--S--TTEEEE-TTSPPPSS--TT-EEEETTT--EE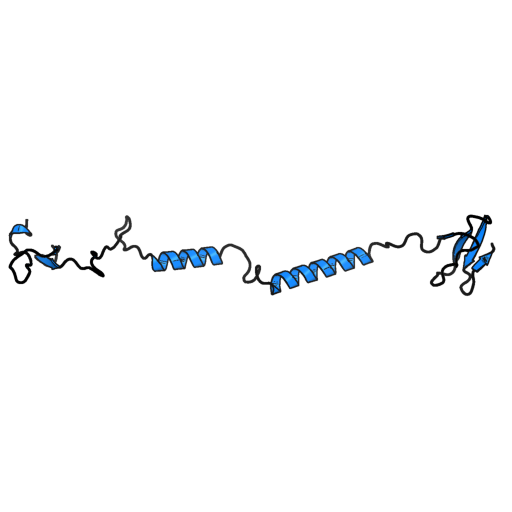EE-SSSEEE-